Protein AF-S4T774-F1 (afdb_monomer_lite)

Sequence (124 aa):
CRIATVASGAASGKLLQYEVGGPKVSVQTAYGVEVEVENNPYDPRLMVFMDYRDYSNQETSSMEEQYPTFLYAMPMTPTKVFFEETCLASKEAMPFDLLKKKLMSRLKTMGIRIVKTYEEEWSY

Organism: Cucurbita pepo (NCBI:txid3663)

pLDDT: mean 87.0, std 12.3, range [48.56, 98.44]

Structure (mmCIF, N/CA/C/O backbone):
data_AF-S4T774-F1
#
_entry.id   AF-S4T774-F1
#
loop_
_atom_site.group_PDB
_atom_site.id
_atom_site.type_symbol
_atom_site.label_atom_id
_atom_site.label_alt_id
_atom_site.label_comp_id
_atom_site.label_asym_id
_atom_site.label_entity_id
_atom_site.label_seq_id
_atom_site.pdbx_PDB_ins_code
_atom_site.Cartn_x
_atom_site.Cartn_y
_atom_site.Cartn_z
_atom_site.occupancy
_atom_site.B_iso_or_equiv
_atom_site.auth_seq_id
_atom_site.auth_comp_id
_atom_site.auth_asym_id
_atom_site.auth_atom_id
_atom_site.pdbx_PDB_model_num
ATOM 1 N N . CYS A 1 1 ? 33.931 -22.140 -13.607 1.00 68.62 1 CYS A N 1
ATOM 2 C CA . CYS A 1 1 ? 32.803 -21.235 -13.919 1.00 68.62 1 CYS A CA 1
ATOM 3 C C . CYS A 1 1 ? 32.674 -20.226 -12.777 1.00 68.62 1 CYS A C 1
ATOM 5 O O . CYS A 1 1 ? 32.829 -20.640 -11.635 1.00 68.62 1 CYS A O 1
ATOM 7 N N . ARG A 1 2 ? 32.470 -18.933 -13.058 1.00 85.62 2 ARG A N 1
ATOM 8 C CA . ARG A 1 2 ? 32.195 -17.898 -12.044 1.00 85.62 2 ARG A CA 1
ATOM 9 C C . ARG A 1 2 ? 30.752 -17.437 -12.237 1.00 85.62 2 ARG A C 1
ATOM 11 O O . ARG A 1 2 ? 30.399 -17.063 -13.348 1.00 85.62 2 ARG A O 1
ATOM 18 N N . ILE A 1 3 ? 29.950 -17.497 -11.179 1.00 88.06 3 ILE A N 1
ATOM 19 C CA . ILE A 1 3 ? 28.548 -17.061 -11.162 1.00 88.06 3 ILE A CA 1
ATOM 20 C C . ILE A 1 3 ? 28.460 -15.837 -10.250 1.00 88.06 3 ILE A C 1
ATOM 22 O O . ILE A 1 3 ? 29.092 -15.818 -9.193 1.00 88.06 3 ILE A O 1
ATOM 26 N N . ALA A 1 4 ? 27.697 -14.828 -10.665 1.00 86.56 4 ALA A N 1
ATOM 27 C CA . ALA A 1 4 ? 27.380 -13.657 -9.859 1.00 86.56 4 ALA A CA 1
ATOM 28 C C . ALA A 1 4 ? 25.876 -13.632 -9.564 1.00 86.56 4 ALA A C 1
ATOM 30 O O . ALA A 1 4 ? 25.068 -13.872 -10.459 1.00 86.56 4 ALA A O 1
ATOM 31 N N . THR A 1 5 ? 25.519 -13.318 -8.318 1.00 87.62 5 THR A N 1
ATOM 32 C CA . THR A 1 5 ? 24.133 -13.124 -7.880 1.00 87.62 5 THR A CA 1
ATOM 33 C C . THR A 1 5 ? 23.927 -11.649 -7.569 1.00 87.62 5 THR A C 1
ATOM 35 O O . THR A 1 5 ? 24.677 -11.076 -6.780 1.00 87.62 5 THR A O 1
ATOM 38 N N . VAL A 1 6 ? 22.905 -11.039 -8.168 1.00 84.69 6 VAL A N 1
ATOM 39 C CA . VAL A 1 6 ? 22.494 -9.659 -7.885 1.00 84.69 6 VAL A CA 1
ATOM 40 C C . VAL A 1 6 ? 21.202 -9.709 -7.070 1.00 84.69 6 VAL A C 1
ATOM 42 O 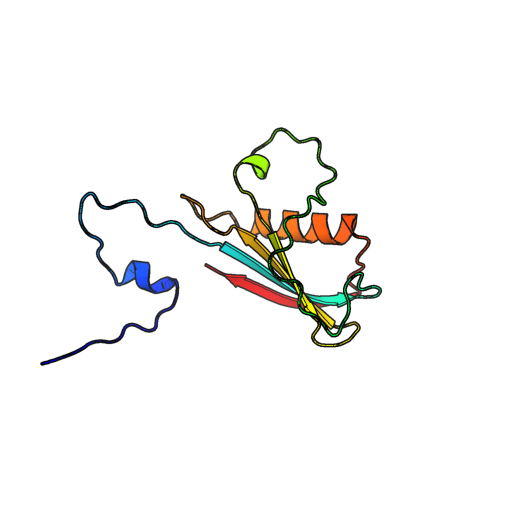O . VAL A 1 6 ? 20.181 -10.175 -7.562 1.00 84.69 6 VAL A O 1
ATOM 45 N N . ALA A 1 7 ? 21.257 -9.252 -5.816 1.00 87.69 7 ALA A N 1
ATOM 46 C CA . ALA A 1 7 ? 20.137 -9.255 -4.867 1.00 87.69 7 ALA A CA 1
ATOM 47 C C . ALA A 1 7 ? 19.730 -7.821 -4.473 1.00 87.69 7 ALA A C 1
ATOM 49 O O . ALA A 1 7 ? 19.594 -7.499 -3.298 1.00 87.69 7 ALA A O 1
ATOM 50 N N . SER A 1 8 ? 19.594 -6.932 -5.462 1.00 83.69 8 SER A N 1
ATOM 51 C CA . SER A 1 8 ? 19.336 -5.496 -5.258 1.00 83.69 8 SER A CA 1
ATOM 52 C C . SER A 1 8 ? 17.867 -5.080 -5.425 1.00 83.69 8 SER A C 1
ATOM 54 O O . SER A 1 8 ? 17.581 -3.888 -5.525 1.00 83.69 8 SER A O 1
ATOM 56 N N . GLY A 1 9 ? 16.931 -6.033 -5.501 1.00 81.69 9 GLY A N 1
ATOM 57 C CA . GLY A 1 9 ? 15.499 -5.751 -5.674 1.00 81.69 9 GLY A CA 1
ATOM 58 C C . GLY A 1 9 ? 15.217 -4.877 -6.903 1.00 81.69 9 GLY A C 1
ATOM 59 O O . G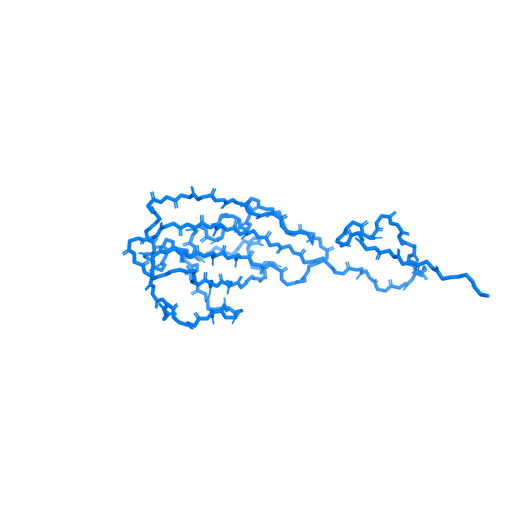LY A 1 9 ? 15.827 -5.076 -7.958 1.00 81.69 9 GLY A O 1
ATOM 60 N N . ALA A 1 10 ? 14.355 -3.868 -6.758 1.00 74.00 10 ALA A N 1
ATOM 61 C CA . ALA A 1 10 ? 14.022 -2.910 -7.819 1.00 74.00 10 ALA A CA 1
ATOM 62 C C . ALA A 1 10 ? 15.236 -2.124 -8.358 1.00 74.00 10 ALA A C 1
ATOM 64 O O . ALA A 1 10 ? 15.267 -1.721 -9.522 1.00 74.00 10 ALA A O 1
ATOM 65 N N . ALA A 1 11 ? 16.302 -1.962 -7.562 1.00 77.31 11 ALA A N 1
ATOM 66 C CA . ALA A 1 11 ? 17.517 -1.273 -8.004 1.00 77.31 11 ALA A CA 1
ATOM 67 C C . ALA A 1 11 ? 18.334 -2.074 -9.036 1.00 77.31 11 ALA A C 1
ATOM 69 O O . ALA A 1 11 ? 19.248 -1.519 -9.651 1.00 77.31 11 ALA A O 1
ATOM 70 N N . SER A 1 12 ? 17.986 -3.345 -9.280 1.00 78.88 12 SER A N 1
ATOM 71 C CA . SER A 1 12 ? 18.674 -4.209 -10.251 1.00 78.88 12 SER A CA 1
ATOM 72 C C . SER A 1 12 ? 18.658 -3.631 -11.665 1.00 78.88 12 SER A C 1
ATOM 74 O O . SER A 1 12 ? 19.619 -3.820 -12.402 1.00 78.88 12 SER A O 1
ATOM 76 N N . GLY A 1 13 ? 17.644 -2.836 -12.031 1.00 74.50 13 GLY A N 1
ATOM 77 C CA . GLY A 1 13 ? 17.602 -2.149 -13.328 1.00 74.50 13 GLY A CA 1
ATOM 78 C C . GLY A 1 13 ? 18.784 -1.201 -13.582 1.00 74.50 13 GLY A C 1
ATOM 79 O O . GLY A 1 13 ? 19.129 -0.969 -14.734 1.00 74.50 13 GLY A O 1
ATOM 80 N N . LYS A 1 14 ? 19.452 -0.697 -12.532 1.00 77.69 14 LYS A N 1
ATOM 81 C CA . LYS A 1 14 ? 20.677 0.123 -12.654 1.00 77.69 14 LYS A CA 1
ATOM 82 C C . LYS A 1 14 ? 21.937 -0.710 -12.907 1.00 77.69 14 LYS A C 1
ATOM 84 O O . LYS A 1 14 ? 22.968 -0.158 -13.276 1.00 77.69 14 LYS A O 1
ATOM 89 N N . LEU A 1 15 ? 21.862 -2.013 -12.647 1.00 81.94 15 LEU A N 1
ATOM 90 C CA . LEU A 1 15 ? 22.976 -2.960 -12.714 1.00 81.94 15 LEU A CA 1
ATOM 91 C C . LEU A 1 15 ? 22.859 -3.913 -13.911 1.00 81.94 15 LEU A C 1
ATOM 93 O O . LEU A 1 15 ? 23.778 -4.689 -14.165 1.00 81.94 15 LEU A O 1
ATOM 97 N N . LEU A 1 16 ? 21.735 -3.869 -14.630 1.00 80.75 16 LEU A N 1
ATOM 98 C CA . LEU A 1 16 ? 21.426 -4.736 -15.758 1.00 80.75 16 LEU A CA 1
ATOM 99 C C . LEU A 1 16 ? 21.388 -3.928 -17.055 1.00 80.75 16 LEU A C 1
ATOM 101 O O . LEU A 1 16 ? 20.820 -2.839 -17.112 1.00 80.75 16 LEU A O 1
ATOM 105 N N . GLN A 1 17 ? 21.961 -4.497 -18.112 1.00 79.12 17 GLN A N 1
ATOM 106 C CA . GLN A 1 17 ? 21.827 -3.991 -19.471 1.00 79.12 17 GLN A CA 1
ATOM 107 C C . GLN A 1 17 ? 20.913 -4.940 -20.247 1.00 79.12 17 GLN A C 1
ATOM 109 O O . GLN A 1 17 ? 21.228 -6.117 -20.405 1.00 79.12 17 GLN A O 1
ATOM 114 N N . TYR A 1 18 ? 19.771 -4.428 -20.701 1.00 77.50 18 TYR A N 1
ATOM 115 C CA . TYR A 1 18 ? 18.807 -5.191 -21.493 1.00 77.50 18 TYR A CA 1
ATOM 116 C C . TYR A 1 18 ? 19.177 -5.174 -22.983 1.00 77.50 18 TYR A C 1
ATOM 118 O O . TYR A 1 18 ? 19.860 -4.259 -23.451 1.00 77.50 18 TYR A O 1
ATOM 126 N N . GLU A 1 19 ? 18.723 -6.183 -23.730 1.00 79.50 19 GLU A N 1
ATOM 127 C CA . GLU A 1 19 ? 18.963 -6.281 -25.173 1.00 79.50 19 GLU A CA 1
ATOM 128 C C . GLU A 1 19 ? 18.382 -5.085 -25.942 1.00 79.50 19 GLU A C 1
ATOM 130 O O . GLU A 1 19 ? 17.268 -4.613 -25.689 1.00 79.50 19 GLU A O 1
ATOM 135 N N . VAL A 1 20 ? 19.142 -4.605 -26.927 1.00 78.31 20 VAL A N 1
ATOM 136 C CA . VAL A 1 20 ? 18.734 -3.493 -27.790 1.00 78.31 20 VAL A CA 1
ATOM 137 C C . VAL A 1 20 ? 17.575 -3.946 -28.682 1.00 78.31 20 VAL A C 1
ATOM 139 O O . VAL A 1 20 ? 17.717 -4.890 -29.451 1.00 78.31 20 VAL A O 1
ATOM 142 N N . GLY A 1 21 ? 16.434 -3.255 -28.596 1.00 77.00 21 GLY A N 1
ATOM 143 C CA . GLY A 1 21 ? 15.215 -3.590 -29.347 1.00 77.00 21 GLY A CA 1
ATOM 144 C C . GLY A 1 21 ? 14.226 -4.493 -28.599 1.00 77.00 21 GLY A C 1
ATOM 145 O O . GLY A 1 21 ? 13.157 -4.780 -29.135 1.00 77.00 21 GLY A O 1
ATOM 146 N N . GLY A 1 22 ? 14.545 -4.902 -27.365 1.00 72.19 22 GLY A N 1
ATOM 147 C CA . GLY A 1 22 ? 13.609 -5.605 -26.489 1.00 72.19 22 GLY A CA 1
ATOM 148 C C . GLY A 1 22 ? 12.420 -4.733 -26.045 1.00 72.19 22 GLY A C 1
ATOM 149 O O . GLY A 1 22 ? 12.475 -3.500 -26.132 1.00 72.19 22 GLY A O 1
ATOM 150 N N . PRO A 1 23 ? 11.322 -5.349 -25.564 1.00 68.88 23 PRO A N 1
ATOM 151 C CA . PRO A 1 23 ? 10.183 -4.613 -25.026 1.00 68.88 23 PRO A CA 1
ATOM 152 C C . PRO A 1 23 ? 10.606 -3.741 -23.837 1.00 68.88 23 PRO A C 1
ATOM 154 O O . PRO A 1 23 ? 11.493 -4.102 -23.062 1.00 68.88 23 PRO A O 1
ATOM 157 N N . LYS A 1 24 ? 9.960 -2.579 -23.680 1.00 72.38 24 LYS A N 1
ATOM 158 C CA . LYS A 1 24 ? 10.204 -1.716 -22.518 1.00 72.38 24 LYS A CA 1
ATOM 159 C C . LYS A 1 24 ? 9.825 -2.463 -21.239 1.00 72.38 24 LYS A C 1
ATOM 161 O O . LYS A 1 24 ? 8.751 -3.054 -21.174 1.00 72.38 24 LYS A O 1
ATOM 166 N N . VAL A 1 25 ? 10.692 -2.391 -20.233 1.00 77.38 25 VAL A N 1
ATOM 167 C CA . VAL A 1 25 ? 10.425 -2.937 -18.899 1.00 77.38 25 VAL A CA 1
ATOM 168 C C . VAL A 1 25 ? 9.233 -2.189 -18.299 1.00 77.38 25 VAL A C 1
ATOM 170 O O . VAL A 1 25 ? 9.239 -0.959 -18.256 1.00 77.38 25 VAL A O 1
ATOM 173 N N . SER A 1 26 ? 8.204 -2.921 -17.876 1.00 82.38 26 SER A N 1
ATOM 174 C CA . SER A 1 26 ? 7.109 -2.362 -17.085 1.00 82.38 26 SER A CA 1
ATOM 175 C C . SER A 1 26 ? 7.549 -2.188 -15.638 1.00 82.38 26 SER A C 1
ATOM 177 O O . SER A 1 26 ? 8.260 -3.039 -15.104 1.00 82.38 26 SER A O 1
ATOM 179 N N . VAL A 1 27 ? 7.084 -1.121 -14.999 1.00 84.69 27 VAL A N 1
ATOM 180 C CA . VAL A 1 27 ? 7.361 -0.837 -13.591 1.00 84.69 27 VAL A CA 1
ATOM 181 C C . VAL A 1 27 ? 6.087 -1.040 -12.779 1.00 84.69 27 VAL A C 1
ATOM 183 O O . VAL A 1 27 ? 5.001 -0.635 -13.209 1.00 84.69 27 VAL A O 1
ATOM 186 N N . GLN A 1 28 ? 6.241 -1.673 -11.620 1.00 91.31 28 GLN A N 1
ATOM 187 C CA . GLN A 1 28 ? 5.225 -1.727 -10.580 1.00 91.31 28 GLN A CA 1
ATOM 188 C C . GLN A 1 28 ? 5.542 -0.631 -9.566 1.00 91.31 28 GLN A C 1
ATOM 190 O O . GLN A 1 28 ? 6.700 -0.446 -9.210 1.00 91.31 28 GLN A O 1
ATOM 195 N N . THR A 1 29 ? 4.535 0.083 -9.080 1.00 93.69 29 THR A N 1
ATOM 196 C CA . THR A 1 29 ? 4.714 0.964 -7.922 1.00 93.69 29 THR A CA 1
ATOM 197 C C . THR A 1 29 ? 3.604 0.744 -6.920 1.00 93.69 29 THR A C 1
ATOM 199 O O . THR A 1 29 ? 2.460 0.484 -7.296 1.00 93.69 29 THR A O 1
ATOM 202 N N . ALA A 1 30 ? 3.938 0.847 -5.639 1.00 96.44 30 ALA A N 1
ATOM 203 C CA . ALA A 1 30 ? 2.968 0.719 -4.566 1.00 96.44 30 ALA A CA 1
ATOM 204 C C . ALA A 1 3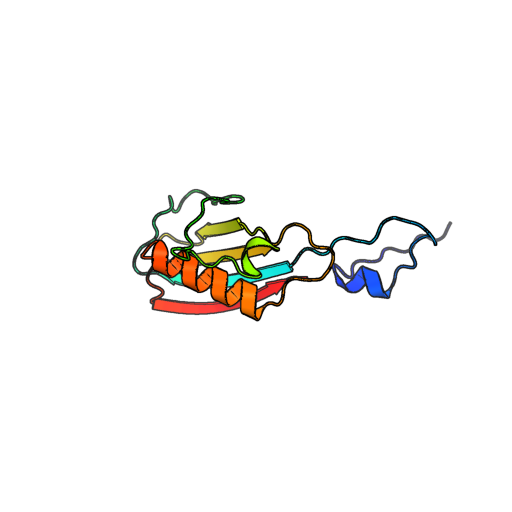0 ? 3.240 1.728 -3.453 1.00 96.44 30 ALA A C 1
ATOM 206 O O . ALA A 1 30 ? 4.380 2.139 -3.226 1.00 96.44 30 ALA A O 1
ATOM 207 N N . TYR A 1 31 ? 2.172 2.136 -2.780 1.00 97.75 31 TYR A N 1
ATOM 208 C CA . TYR A 1 31 ? 2.250 2.936 -1.568 1.00 97.75 31 TYR A CA 1
ATOM 209 C C . TYR A 1 31 ? 1.447 2.248 -0.470 1.00 97.75 31 TYR A C 1
ATOM 211 O O . TYR A 1 31 ? 0.245 2.013 -0.635 1.00 97.75 31 TYR A O 1
ATOM 219 N N . GLY A 1 32 ? 2.132 1.942 0.628 1.00 98.19 32 GLY A N 1
ATOM 220 C CA . GLY A 1 32 ? 1.604 1.231 1.782 1.00 98.19 32 GLY A CA 1
ATOM 221 C C . GLY A 1 32 ? 1.532 2.108 3.027 1.00 98.19 32 GLY A C 1
ATOM 222 O O . GLY A 1 32 ? 2.348 3.010 3.212 1.00 98.19 32 GLY A O 1
ATOM 223 N N . VAL A 1 33 ? 0.565 1.838 3.903 1.00 98.44 33 VAL A N 1
ATOM 224 C CA . VAL A 1 33 ? 0.496 2.413 5.252 1.00 98.44 33 VAL A CA 1
ATOM 225 C C . VAL A 1 33 ? 0.115 1.351 6.270 1.00 98.44 33 VAL A C 1
ATOM 227 O O . VAL A 1 33 ? -0.852 0.610 6.084 1.00 98.44 33 VAL A O 1
ATOM 230 N N . GLU A 1 34 ? 0.839 1.316 7.384 1.00 98.38 34 GLU A N 1
ATOM 231 C CA . GLU A 1 34 ? 0.459 0.530 8.553 1.00 98.38 34 GLU A CA 1
ATOM 232 C C . GLU A 1 34 ? -0.272 1.430 9.554 1.00 98.38 34 GLU A C 1
ATOM 234 O O . GLU A 1 34 ? 0.277 2.424 10.042 1.00 98.38 34 GLU A O 1
ATOM 239 N N . VAL A 1 35 ? -1.527 1.100 9.862 1.00 98.44 35 VAL A N 1
ATOM 240 C CA . VAL A 1 35 ? -2.428 1.981 10.614 1.00 98.44 35 VAL A CA 1
ATOM 241 C C . VAL A 1 35 ? -3.245 1.236 11.667 1.00 98.44 35 VAL A C 1
ATOM 243 O O . VAL A 1 35 ? -3.578 0.065 11.511 1.00 98.44 35 VAL A O 1
ATOM 246 N N . GLU A 1 36 ? -3.605 1.954 12.726 1.00 98.19 36 GLU A N 1
ATOM 247 C CA . GLU A 1 36 ? -4.694 1.596 13.634 1.00 98.19 36 GLU A CA 1
ATOM 248 C C . GLU A 1 36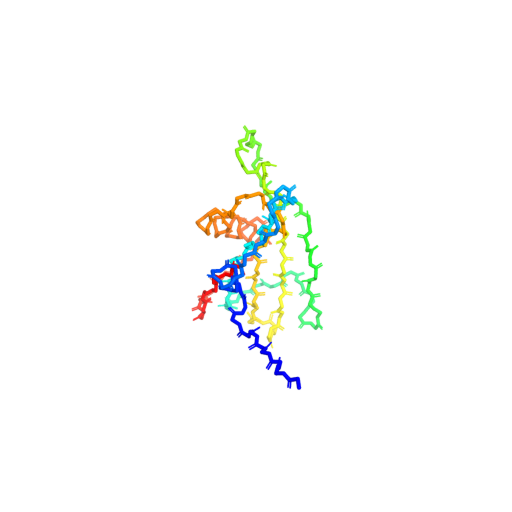 ? -6.005 2.182 13.094 1.00 98.19 36 GLU A C 1
ATOM 250 O O . GLU A 1 36 ? -6.044 3.370 12.750 1.00 98.19 36 GLU A O 1
ATOM 255 N N . VAL A 1 37 ? -7.082 1.395 13.053 1.00 97.75 37 VAL A N 1
ATOM 256 C CA . VAL A 1 37 ? -8.402 1.820 12.564 1.00 97.75 37 VAL A CA 1
ATOM 257 C C . VAL A 1 37 ? -9.512 1.594 13.590 1.00 97.75 37 VAL A C 1
ATOM 259 O O . VAL A 1 37 ? -9.506 0.608 14.322 1.00 97.75 37 VAL A O 1
ATOM 262 N N . GLU A 1 38 ? -10.510 2.485 13.612 1.00 95.62 38 GLU A N 1
ATOM 263 C CA . GLU A 1 38 ? -11.718 2.310 14.443 1.00 95.62 38 GLU A CA 1
ATOM 264 C C . GLU A 1 38 ? -12.612 1.188 13.909 1.00 95.62 38 GLU A C 1
ATOM 266 O O . GLU A 1 38 ? -13.317 0.516 14.661 1.00 95.62 38 GLU A O 1
ATOM 271 N N . ASN A 1 39 ? -12.615 1.013 12.588 1.00 91.62 39 ASN A N 1
ATOM 272 C CA . ASN A 1 39 ? -13.448 0.047 11.898 1.00 91.62 39 ASN A CA 1
ATOM 273 C C . ASN A 1 39 ? -12.700 -0.551 10.706 1.00 91.62 39 ASN A C 1
ATOM 275 O O . ASN A 1 39 ? -12.181 0.172 9.855 1.00 91.62 39 ASN A O 1
ATOM 279 N N . ASN A 1 40 ? -12.697 -1.880 10.634 1.00 88.81 40 ASN A N 1
ATOM 280 C CA . ASN A 1 40 ? -12.155 -2.643 9.520 1.00 88.81 40 ASN A CA 1
ATOM 281 C C . ASN A 1 40 ? -13.307 -3.395 8.822 1.00 88.81 40 ASN A C 1
ATOM 283 O O . ASN A 1 40 ? -13.938 -4.236 9.461 1.00 88.81 40 ASN A O 1
ATOM 287 N N . PRO A 1 41 ? -13.622 -3.096 7.547 1.00 89.25 41 PRO A N 1
ATOM 288 C CA . PRO A 1 41 ? -14.692 -3.774 6.814 1.00 89.25 41 PRO A CA 1
ATOM 289 C C . PRO A 1 41 ? -14.309 -5.191 6.358 1.00 89.25 41 PRO A C 1
ATOM 291 O O . PRO A 1 41 ? -15.161 -5.910 5.839 1.00 89.25 41 PRO A O 1
ATOM 294 N N . TYR A 1 42 ? -13.044 -5.587 6.515 1.00 91.50 42 TYR A N 1
ATOM 295 C CA . TYR A 1 42 ? -12.540 -6.902 6.131 1.00 91.50 42 TYR A CA 1
ATOM 296 C C . TYR A 1 42 ? -12.541 -7.889 7.302 1.00 91.50 42 TYR A C 1
ATOM 298 O O . TYR A 1 42 ? -12.457 -7.492 8.464 1.00 91.50 42 TYR A O 1
ATOM 306 N N . ASP A 1 43 ? -12.602 -9.191 6.999 1.00 93.31 43 ASP A N 1
ATOM 307 C CA . ASP A 1 43 ? -12.411 -10.234 8.013 1.00 93.31 43 ASP A CA 1
ATOM 308 C C . ASP A 1 43 ? -10.967 -10.153 8.541 1.00 93.31 43 ASP A C 1
ATOM 310 O O . ASP A 1 43 ? -10.033 -10.340 7.759 1.00 93.31 43 ASP A O 1
ATOM 314 N N . PRO A 1 44 ? -10.744 -9.913 9.847 1.00 93.62 44 PRO A N 1
ATOM 315 C CA . PRO A 1 44 ? -9.404 -9.739 10.407 1.00 93.62 44 PRO A CA 1
ATOM 316 C C . PRO A 1 44 ? -8.539 -11.009 10.367 1.00 93.62 44 PRO A C 1
ATOM 318 O O . PRO A 1 44 ? -7.376 -10.969 10.757 1.00 93.62 44 PRO A O 1
ATOM 321 N N . ARG A 1 45 ? -9.088 -12.148 9.933 1.00 94.38 45 ARG A N 1
ATOM 322 C CA . ARG A 1 45 ? -8.358 -13.415 9.769 1.00 94.38 45 ARG A CA 1
ATOM 323 C C . ARG A 1 45 ? -7.905 -13.655 8.332 1.00 94.38 45 ARG A C 1
ATOM 325 O O . ARG A 1 45 ? -7.204 -14.633 8.084 1.00 94.38 45 ARG A O 1
ATOM 332 N N . LEU A 1 46 ? -8.349 -12.824 7.391 1.00 96.00 46 LEU A N 1
ATOM 333 C CA . LEU A 1 46 ? -8.108 -13.004 5.967 1.00 96.00 46 LEU A CA 1
ATOM 334 C C . LEU A 1 46 ? -7.369 -11.795 5.406 1.00 96.00 46 LEU A C 1
ATOM 336 O O . LEU A 1 46 ? -7.739 -10.647 5.637 1.00 96.00 46 LEU A O 1
ATOM 340 N N . MET A 1 47 ? -6.342 -12.070 4.612 1.00 96.19 47 MET A N 1
ATOM 341 C CA . MET A 1 47 ? -5.736 -11.053 3.769 1.00 96.19 47 MET A CA 1
ATOM 342 C C . MET A 1 47 ? -6.644 -10.791 2.567 1.00 96.19 47 MET A C 1
ATOM 344 O O . MET A 1 47 ? -7.129 -11.721 1.918 1.00 96.19 47 MET A O 1
ATOM 348 N N . VAL A 1 48 ? -6.829 -9.517 2.241 1.00 96.56 48 VAL A N 1
ATOM 349 C CA . VAL A 1 48 ? -7.451 -9.089 0.992 1.00 96.56 48 VAL A CA 1
ATOM 350 C C . VAL A 1 48 ? -6.371 -9.028 -0.068 1.00 96.56 48 VAL A C 1
ATOM 352 O O . VAL A 1 48 ? -5.434 -8.236 0.031 1.00 96.56 48 VAL A O 1
ATOM 355 N N . PHE A 1 49 ? -6.511 -9.883 -1.074 1.00 96.19 49 PHE A N 1
ATOM 356 C CA . PHE A 1 49 ? -5.582 -9.986 -2.184 1.00 96.19 49 PHE A CA 1
ATOM 357 C C . PHE A 1 49 ? -6.161 -9.292 -3.422 1.00 96.19 49 PHE A C 1
ATOM 359 O O . PHE A 1 49 ? -7.211 -9.705 -3.908 1.00 96.19 49 PHE A O 1
ATOM 366 N N . MET A 1 50 ? -5.466 -8.265 -3.921 1.00 95.81 50 MET A N 1
ATOM 367 C CA . MET A 1 50 ? -5.763 -7.556 -5.173 1.00 95.81 50 MET A CA 1
ATOM 368 C C . MET A 1 50 ? -7.231 -7.125 -5.319 1.00 95.81 50 MET A C 1
ATOM 370 O O . MET A 1 50 ? -7.941 -7.551 -6.231 1.00 95.81 50 MET A O 1
ATOM 374 N N . ASP A 1 51 ? -7.709 -6.264 -4.422 1.00 94.62 51 ASP A N 1
ATOM 375 C CA . ASP A 1 51 ? -9.060 -5.721 -4.521 1.00 94.62 51 ASP A CA 1
ATOM 376 C C . ASP A 1 51 ? -9.156 -4.629 -5.598 1.00 94.62 51 ASP A C 1
ATOM 378 O O . ASP A 1 51 ? -8.736 -3.486 -5.404 1.00 94.62 51 ASP A O 1
ATOM 382 N N . TYR A 1 52 ? -9.736 -5.008 -6.738 1.00 91.00 52 TYR A N 1
ATOM 383 C CA . TYR A 1 52 ? -9.978 -4.150 -7.901 1.00 91.00 52 TYR A CA 1
ATOM 384 C C . TYR A 1 52 ? -11.291 -3.368 -7.849 1.00 91.00 52 TYR A C 1
ATOM 386 O O . TYR A 1 52 ? -11.585 -2.629 -8.790 1.00 91.00 52 TYR A O 1
ATOM 394 N N . ARG A 1 53 ? -12.116 -3.540 -6.808 1.00 88.25 53 ARG A N 1
ATOM 395 C CA . ARG A 1 53 ? -13.392 -2.821 -6.727 1.00 88.25 53 ARG A CA 1
ATOM 396 C C . ARG A 1 53 ? -13.135 -1.321 -6.760 1.00 88.25 53 ARG A C 1
ATOM 398 O O . ARG A 1 53 ? -12.202 -0.820 -6.125 1.00 88.25 53 ARG A O 1
ATOM 405 N N . ASP A 1 54 ? -13.963 -0.624 -7.523 1.00 76.62 54 ASP A N 1
ATOM 406 C CA . ASP A 1 54 ? -13.877 0.819 -7.630 1.00 76.62 54 ASP A CA 1
ATOM 407 C C . ASP A 1 54 ? -14.563 1.458 -6.420 1.00 76.62 54 ASP A C 1
ATOM 409 O O . ASP A 1 54 ? -15.755 1.272 -6.179 1.00 76.62 54 ASP A O 1
ATOM 413 N N . TYR A 1 55 ? -13.770 2.176 -5.632 1.00 71.94 55 TYR A N 1
ATOM 414 C CA . TYR A 1 55 ? -14.229 2.974 -4.496 1.00 71.94 55 TYR A CA 1
ATOM 415 C C . TYR A 1 55 ? -13.937 4.463 -4.715 1.00 71.94 55 TYR A C 1
ATOM 417 O O . TYR A 1 55 ? -13.982 5.265 -3.775 1.00 71.94 55 TYR A O 1
ATOM 425 N N . SER A 1 56 ? -13.582 4.849 -5.941 1.00 64.94 56 SER A N 1
ATOM 426 C CA . SER A 1 56 ? -13.461 6.249 -6.304 1.00 64.94 56 SER A CA 1
ATOM 427 C C . SER A 1 56 ? -14.866 6.803 -6.559 1.00 64.94 56 SER A C 1
ATOM 429 O O . SER A 1 56 ? -15.569 6.409 -7.477 1.00 64.94 56 SER A O 1
ATOM 431 N N . ASN A 1 57 ? -15.313 7.739 -5.721 1.00 59.34 57 ASN A N 1
ATOM 432 C CA . ASN A 1 57 ? -16.547 8.501 -5.967 1.00 59.34 57 ASN A CA 1
ATOM 433 C C . ASN A 1 57 ? -16.323 9.608 -7.019 1.00 59.34 57 ASN A C 1
ATOM 435 O O . ASN A 1 57 ? -16.962 10.658 -6.950 1.00 59.34 57 ASN A O 1
ATOM 439 N N . GLN A 1 58 ? -15.355 9.448 -7.925 1.00 57.03 58 GLN A N 1
ATOM 440 C CA . GLN A 1 58 ? -14.978 10.504 -8.856 1.00 57.03 58 GLN A CA 1
ATOM 441 C C . GLN A 1 58 ? -15.481 10.184 -10.264 1.00 57.03 58 GLN A C 1
ATOM 443 O O . GLN A 1 58 ? -14.945 9.319 -10.941 1.00 57.03 58 GLN A O 1
ATOM 448 N N . GLU A 1 59 ? -16.457 10.962 -10.739 1.00 51.25 59 GLU A N 1
ATOM 449 C CA . GLU A 1 59 ? -16.749 11.140 -12.171 1.00 51.25 59 GLU A CA 1
ATOM 450 C C . GLU A 1 59 ? -15.635 11.962 -12.862 1.00 51.25 59 GLU A C 1
ATOM 452 O O . GLU A 1 59 ? -15.898 12.901 -13.616 1.00 51.25 59 GLU A O 1
ATOM 457 N N . THR A 1 60 ? -14.360 11.700 -12.560 1.00 49.88 60 THR A N 1
ATOM 458 C CA . THR A 1 60 ? -13.244 12.455 -13.135 1.00 49.88 60 THR A CA 1
ATOM 459 C C . THR A 1 60 ? -12.682 11.702 -14.330 1.00 49.88 60 THR A C 1
ATOM 461 O O . THR A 1 60 ? -11.821 10.838 -14.208 1.00 49.88 60 THR A O 1
ATOM 464 N N . SER A 1 61 ? -13.118 12.114 -15.521 1.00 48.56 61 SER A N 1
ATOM 465 C CA . SER A 1 61 ? -12.498 11.796 -16.813 1.00 48.56 61 SER A CA 1
ATOM 466 C C . SER A 1 61 ? -11.086 12.411 -16.913 1.00 48.56 61 SER A C 1
ATOM 468 O O . SER A 1 61 ? -10.841 13.349 -17.679 1.00 48.56 61 SER A O 1
ATOM 470 N N . SER A 1 62 ? -10.165 11.984 -16.052 1.00 57.66 62 SER A N 1
ATOM 471 C CA . SER A 1 62 ? -8.818 12.538 -15.907 1.00 57.66 62 SER A CA 1
ATOM 472 C C . SER A 1 62 ? -7.789 11.425 -15.692 1.00 57.66 62 SER A C 1
ATOM 474 O O . SER A 1 62 ? -8.156 10.265 -15.538 1.00 57.66 62 SER A O 1
ATOM 476 N N . MET A 1 63 ? -6.497 11.777 -15.702 1.00 53.16 63 MET A N 1
ATOM 477 C CA . MET A 1 63 ? -5.311 10.891 -15.690 1.00 53.16 63 MET A CA 1
ATOM 478 C C . MET A 1 63 ? -5.347 9.680 -14.727 1.00 53.16 63 MET A C 1
ATOM 480 O O . MET A 1 63 ? -4.546 8.764 -14.881 1.00 53.16 63 MET A O 1
ATOM 484 N N . GLU A 1 64 ? -6.246 9.644 -13.745 1.00 55.66 64 GLU A N 1
ATOM 485 C CA . GLU A 1 64 ? -6.498 8.508 -12.851 1.00 55.66 64 GLU A CA 1
ATOM 486 C C . GLU A 1 64 ? -7.029 7.252 -13.584 1.00 55.66 64 GLU A C 1
ATOM 488 O O . GLU A 1 64 ? -6.665 6.144 -13.182 1.00 55.66 64 GLU A O 1
ATOM 493 N N . GLU A 1 65 ? -7.768 7.398 -14.697 1.00 59.16 65 GLU A N 1
ATOM 494 C CA . GLU A 1 65 ? -8.159 6.278 -15.587 1.00 59.16 65 GLU A CA 1
ATOM 495 C C . GLU A 1 65 ? -6.954 5.645 -16.301 1.00 59.16 65 GLU A C 1
ATOM 497 O O . GLU A 1 65 ? -6.992 4.481 -16.701 1.00 59.16 65 GLU A O 1
ATOM 502 N N . GLN A 1 66 ? -5.854 6.392 -16.446 1.00 63.50 66 GLN A N 1
ATOM 503 C CA . GLN A 1 66 ? -4.657 5.931 -17.149 1.00 63.50 66 GLN A CA 1
ATOM 504 C C . GLN A 1 66 ? -3.857 4.893 -16.341 1.00 63.50 66 GLN A C 1
ATOM 506 O O . GLN A 1 66 ? -3.045 4.169 -16.918 1.00 63.50 66 GLN A O 1
ATOM 511 N N . TYR A 1 67 ? -4.094 4.795 -15.028 1.00 74.19 67 TYR A N 1
ATOM 512 C CA . TYR A 1 67 ? -3.354 3.914 -14.124 1.00 74.19 67 TYR A CA 1
ATOM 513 C C . TYR A 1 67 ? -4.320 3.099 -13.254 1.00 74.19 67 TYR A C 1
ATOM 515 O O . TYR A 1 67 ? -4.657 3.533 -12.143 1.00 74.19 67 TYR A O 1
ATOM 523 N N . PRO A 1 68 ? -4.777 1.920 -13.723 1.00 86.00 68 PRO A N 1
ATOM 524 C CA . PRO A 1 68 ? -5.565 1.023 -12.891 1.00 86.00 68 PRO A CA 1
ATOM 525 C C . PRO A 1 68 ? -4.728 0.573 -11.690 1.00 86.00 68 PRO A C 1
ATOM 527 O O . PRO A 1 68 ? -3.556 0.207 -11.822 1.00 86.00 68 PRO A O 1
ATOM 530 N N . THR A 1 69 ? -5.342 0.618 -10.512 1.00 92.88 69 THR A N 1
ATOM 531 C CA . THR A 1 69 ? -4.721 0.230 -9.245 1.00 92.88 69 THR A CA 1
ATOM 532 C C . THR A 1 69 ? -5.644 -0.701 -8.474 1.00 92.88 69 THR A C 1
ATOM 534 O O . THR A 1 69 ? -6.860 -0.703 -8.685 1.00 92.88 69 THR A O 1
ATOM 537 N N . PHE A 1 70 ? -5.066 -1.499 -7.588 1.00 94.81 70 PHE A N 1
ATOM 538 C CA . PHE A 1 70 ? -5.803 -2.361 -6.670 1.00 94.81 70 PHE A CA 1
ATOM 539 C C . PHE A 1 70 ? -5.310 -2.149 -5.240 1.00 94.81 70 PHE A C 1
ATOM 541 O O . PHE A 1 70 ? -4.232 -1.594 -5.025 1.00 94.81 70 PHE A O 1
ATOM 548 N N . LEU A 1 71 ? -6.099 -2.618 -4.275 1.00 96.69 71 LEU A N 1
ATOM 549 C CA . LEU A 1 71 ? -5.779 -2.557 -2.852 1.00 96.69 71 LEU A CA 1
ATOM 550 C C . LEU A 1 71 ? -5.365 -3.936 -2.310 1.00 96.69 71 LEU A C 1
ATOM 552 O O . LEU A 1 71 ? -6.067 -4.928 -2.521 1.00 96.69 71 LEU A O 1
ATOM 556 N N . TYR A 1 72 ? -4.288 -3.983 -1.531 1.00 97.56 72 TYR A N 1
ATOM 557 C CA . TYR A 1 72 ? -4.071 -5.010 -0.514 1.00 97.56 72 TYR A CA 1
ATOM 558 C C . TYR A 1 72 ? -4.526 -4.506 0.854 1.00 97.56 72 TYR A C 1
ATOM 560 O O . TYR A 1 72 ? -4.309 -3.347 1.206 1.00 97.56 72 TYR A O 1
ATOM 568 N N . ALA A 1 73 ? -5.127 -5.393 1.646 1.00 97.31 73 ALA A N 1
ATOM 569 C CA . ALA A 1 73 ? -5.375 -5.151 3.062 1.00 97.31 73 ALA A CA 1
ATOM 570 C C . ALA A 1 73 ? -4.947 -6.382 3.862 1.00 97.31 73 ALA A C 1
ATOM 572 O O . ALA A 1 73 ? -5.483 -7.476 3.676 1.00 97.31 73 ALA A O 1
ATOM 573 N N . MET A 1 74 ? -3.973 -6.201 4.745 1.00 97.38 74 MET A N 1
ATOM 574 C CA . MET A 1 74 ? -3.393 -7.257 5.563 1.00 97.38 74 MET A CA 1
ATOM 575 C C . MET A 1 74 ? -3.598 -6.915 7.043 1.00 97.38 74 MET A C 1
ATOM 577 O O . MET A 1 74 ? -2.866 -6.092 7.600 1.00 97.38 74 MET A O 1
ATOM 581 N N . PRO A 1 75 ? -4.611 -7.510 7.693 1.00 96.56 75 PRO A N 1
ATOM 582 C CA . PRO A 1 75 ? -4.797 -7.368 9.130 1.00 96.56 75 PRO A CA 1
ATOM 583 C C . PRO A 1 75 ? -3.618 -7.984 9.895 1.00 96.56 75 PRO A C 1
ATOM 585 O O . PRO A 1 75 ? -3.285 -9.151 9.701 1.00 96.56 75 PRO A O 1
ATOM 588 N N . MET A 1 76 ? -3.006 -7.201 10.783 1.00 94.94 76 MET A N 1
ATOM 589 C CA . MET A 1 76 ? -2.004 -7.665 11.756 1.00 94.94 76 MET A CA 1
ATOM 590 C C . MET A 1 76 ? -2.681 -8.016 13.084 1.00 94.94 76 MET A C 1
ATOM 592 O O . MET A 1 76 ? -2.314 -8.969 13.769 1.00 94.94 76 MET A O 1
ATOM 596 N N . THR A 1 77 ? -3.699 -7.231 13.436 1.00 94.44 77 THR A N 1
ATOM 597 C CA . THR A 1 77 ? -4.640 -7.467 14.534 1.00 94.44 77 THR A CA 1
ATOM 598 C C . THR A 1 77 ? -6.047 -7.075 14.051 1.00 94.44 77 THR A C 1
ATOM 600 O O . THR A 1 77 ? -6.194 -6.580 12.930 1.00 94.44 77 THR A O 1
ATOM 603 N N . PRO A 1 78 ? -7.113 -7.248 14.857 1.00 93.50 78 PRO A N 1
ATOM 604 C CA . PRO A 1 78 ? -8.448 -6.788 14.470 1.00 93.50 78 PRO A CA 1
ATOM 605 C C . PRO A 1 78 ? -8.549 -5.288 14.149 1.00 93.50 78 PRO A C 1
ATOM 607 O O . PRO A 1 78 ? -9.446 -4.888 13.409 1.00 93.50 78 PRO A O 1
ATOM 610 N N . THR A 1 79 ? -7.643 -4.474 14.691 1.00 95.44 79 THR A N 1
ATOM 611 C CA . THR A 1 79 ? -7.657 -3.009 14.575 1.00 95.44 79 THR A CA 1
ATOM 612 C C . THR A 1 79 ? -6.396 -2.438 13.924 1.00 95.44 79 THR A C 1
ATOM 614 O O . THR A 1 79 ? -6.438 -1.314 13.434 1.00 95.44 79 THR A O 1
ATOM 617 N N . LYS A 1 80 ? -5.302 -3.206 13.839 1.00 97.44 80 LYS A N 1
ATOM 618 C CA . LYS A 1 80 ? -4.071 -2.826 13.138 1.00 97.44 80 LYS A CA 1
ATOM 619 C C . LYS A 1 80 ? -4.024 -3.489 11.768 1.00 97.44 80 LYS A C 1
ATOM 621 O O . LYS A 1 80 ? -4.005 -4.718 11.675 1.00 97.44 80 LYS A O 1
ATOM 626 N N . VAL A 1 81 ? -3.987 -2.687 10.710 1.00 98.12 81 VAL A N 1
ATOM 627 C CA . VAL A 1 81 ? -4.061 -3.158 9.322 1.00 98.12 81 VAL A CA 1
ATOM 628 C C . VAL A 1 81 ? -3.004 -2.455 8.483 1.00 98.12 81 VAL A C 1
ATOM 630 O O . VAL A 1 81 ? -2.811 -1.244 8.597 1.00 98.12 81 VAL A O 1
ATOM 633 N N . PHE A 1 82 ? -2.336 -3.219 7.626 1.00 98.12 82 PHE A N 1
ATOM 634 C CA . PHE A 1 82 ? -1.533 -2.676 6.542 1.00 98.12 82 PHE A CA 1
ATOM 635 C C . PHE A 1 82 ? -2.388 -2.570 5.280 1.00 98.12 82 PHE A C 1
ATOM 637 O O . PHE A 1 82 ? -2.981 -3.563 4.852 1.00 98.12 82 PHE A O 1
ATOM 644 N N . PHE A 1 83 ? -2.467 -1.376 4.700 1.00 98.06 83 PHE A N 1
ATOM 645 C CA . PHE A 1 83 ? -3.140 -1.134 3.427 1.00 98.06 83 PHE A CA 1
ATOM 646 C C . PHE A 1 83 ? -2.123 -0.704 2.381 1.00 98.06 83 PHE A C 1
ATOM 648 O O . PHE A 1 83 ? -1.336 0.194 2.657 1.00 98.06 83 PHE A O 1
ATOM 655 N N . GLU A 1 84 ? -2.185 -1.270 1.179 1.00 98.19 84 GLU A N 1
ATOM 656 C CA . GLU A 1 84 ? -1.306 -0.888 0.071 1.00 98.19 84 GLU A CA 1
ATOM 657 C C . GLU A 1 84 ? -2.108 -0.684 -1.210 1.00 98.19 84 GLU A C 1
ATOM 659 O O . GLU A 1 84 ? -2.832 -1.579 -1.640 1.00 98.19 84 GLU A O 1
ATOM 664 N N . GLU A 1 85 ? -1.981 0.492 -1.821 1.00 97.00 85 GLU A N 1
ATOM 665 C CA . GLU A 1 85 ? -2.489 0.738 -3.169 1.00 97.00 85 GLU A CA 1
ATOM 666 C C . GLU A 1 85 ? -1.358 0.505 -4.172 1.00 97.00 85 GLU A C 1
ATOM 668 O O . GLU A 1 85 ? -0.289 1.114 -4.068 1.00 97.00 85 GLU A O 1
ATOM 673 N N . THR A 1 86 ? -1.612 -0.345 -5.164 1.00 95.75 86 THR A N 1
ATOM 674 C CA . THR A 1 86 ? -0.583 -0.839 -6.083 1.00 95.75 86 THR A CA 1
ATOM 675 C C . THR A 1 86 ? -0.995 -0.605 -7.533 1.00 95.75 86 THR A C 1
ATOM 677 O O . THR A 1 86 ? -2.091 -0.979 -7.956 1.00 95.75 86 THR A O 1
ATOM 680 N N . CYS A 1 87 ? -0.094 -0.028 -8.327 1.00 93.50 87 CYS A N 1
ATOM 681 C CA . CYS A 1 87 ? -0.158 -0.037 -9.785 1.00 93.50 87 CYS A CA 1
ATOM 682 C C . CYS A 1 87 ? 0.661 -1.221 -10.305 1.00 93.50 87 CYS A C 1
ATOM 684 O O . CYS A 1 87 ? 1.888 -1.204 -10.220 1.00 93.50 87 CYS A O 1
ATOM 686 N N . LEU A 1 88 ? -0.019 -2.245 -10.835 1.00 90.25 88 LEU A N 1
ATOM 687 C CA . LEU A 1 88 ? 0.596 -3.528 -11.205 1.00 90.25 88 LEU A CA 1
ATOM 688 C C . LEU A 1 88 ? 1.725 -3.383 -12.228 1.00 90.25 88 LEU A C 1
ATOM 690 O O . LEU A 1 88 ? 2.796 -3.963 -12.089 1.00 90.25 88 LEU A O 1
ATOM 694 N N . ALA A 1 89 ? 1.434 -2.671 -13.310 1.00 86.62 89 ALA A N 1
ATOM 695 C CA . ALA A 1 89 ? 2.329 -2.556 -14.440 1.00 86.62 89 ALA A CA 1
ATOM 696 C C . ALA A 1 89 ? 2.000 -1.284 -15.206 1.00 86.62 89 ALA A C 1
ATOM 698 O O . ALA A 1 89 ? 0.880 -1.080 -15.675 1.00 86.62 89 ALA A O 1
ATOM 699 N N . SER A 1 90 ? 3.011 -0.446 -15.360 1.00 83.62 90 SER A N 1
ATOM 700 C CA . SER A 1 90 ? 2.928 0.803 -16.100 1.00 83.62 90 SER A CA 1
ATOM 701 C C . SER A 1 90 ? 4.206 1.006 -16.906 1.00 83.62 90 SER A C 1
ATOM 703 O O . SER A 1 90 ? 5.270 0.477 -16.579 1.00 83.62 90 SER A O 1
ATOM 705 N N . LYS A 1 91 ? 4.101 1.747 -18.012 1.00 80.12 91 LYS A N 1
ATOM 706 C CA . LYS A 1 91 ? 5.275 2.124 -18.815 1.00 80.12 91 LYS A CA 1
ATOM 707 C C . LYS A 1 91 ? 6.172 3.106 -18.058 1.00 80.12 91 LYS A C 1
ATOM 709 O O . LYS A 1 91 ? 7.385 3.093 -18.241 1.00 80.12 91 LYS A O 1
ATOM 714 N N . GLU A 1 92 ? 5.557 3.962 -17.252 1.00 82.25 92 GLU A N 1
ATOM 715 C CA . GLU A 1 92 ? 6.204 4.938 -16.385 1.00 82.25 92 GLU A CA 1
ATOM 716 C C . GLU A 1 92 ? 5.671 4.739 -14.974 1.00 82.25 92 GLU A C 1
ATOM 718 O O . GLU A 1 92 ? 4.464 4.594 -14.804 1.00 82.25 92 GLU A O 1
ATOM 723 N N . ALA A 1 93 ? 6.570 4.741 -13.990 1.00 84.31 93 ALA A N 1
ATOM 724 C CA . ALA A 1 93 ? 6.232 4.557 -12.587 1.00 84.31 93 ALA A CA 1
ATOM 725 C C . ALA A 1 93 ? 5.141 5.547 -12.153 1.00 84.31 93 ALA A C 1
ATOM 727 O O . ALA A 1 93 ? 5.318 6.764 -12.268 1.00 84.31 93 ALA A O 1
ATOM 728 N N . MET A 1 94 ? 4.026 5.030 -11.632 1.00 88.50 94 MET A N 1
ATOM 729 C CA . MET A 1 94 ? 2.962 5.882 -11.111 1.00 88.50 94 MET A CA 1
ATOM 730 C C . MET A 1 94 ? 3.498 6.689 -9.917 1.00 88.50 94 MET A C 1
ATOM 732 O O . MET A 1 94 ? 4.070 6.081 -9.006 1.00 88.50 94 MET A O 1
ATOM 736 N N . PRO A 1 95 ? 3.320 8.025 -9.886 1.00 91.06 95 PRO A N 1
ATOM 737 C CA . PRO A 1 95 ? 3.831 8.851 -8.798 1.00 91.06 95 PRO A CA 1
ATOM 738 C C . PRO A 1 95 ? 3.254 8.437 -7.441 1.00 91.06 95 PRO A C 1
ATOM 740 O O . PRO A 1 95 ? 2.042 8.246 -7.309 1.00 91.06 95 PRO A O 1
ATOM 743 N N . PHE A 1 96 ? 4.100 8.373 -6.411 1.00 93.62 96 PHE A N 1
ATOM 744 C CA . PHE A 1 96 ? 3.664 7.980 -5.068 1.00 93.62 96 PHE A CA 1
ATOM 745 C C . PHE A 1 96 ? 2.596 8.898 -4.479 1.00 93.62 96 PHE A C 1
ATOM 747 O O . PHE A 1 96 ? 1.688 8.410 -3.817 1.00 93.62 96 PHE A O 1
ATOM 754 N N . ASP A 1 97 ? 2.639 10.201 -4.765 1.00 93.00 97 ASP A N 1
ATOM 755 C CA . ASP A 1 97 ? 1.603 11.134 -4.310 1.00 93.00 97 ASP A CA 1
ATOM 756 C C . ASP A 1 97 ? 0.220 10.773 -4.869 1.00 93.00 97 ASP A C 1
ATOM 758 O O . ASP A 1 97 ? -0.793 10.922 -4.182 1.00 93.00 97 ASP A O 1
ATOM 762 N N . LEU A 1 98 ? 0.167 10.245 -6.098 1.00 91.12 98 LEU A N 1
ATOM 763 C CA . LEU A 1 98 ? -1.078 9.805 -6.719 1.00 91.12 98 LEU A CA 1
ATOM 764 C C . LEU A 1 98 ? -1.577 8.493 -6.100 1.00 91.12 98 LEU A C 1
ATOM 766 O O . LEU A 1 98 ? -2.769 8.379 -5.816 1.00 91.12 98 LEU A O 1
ATOM 770 N N . LEU A 1 99 ? -0.678 7.539 -5.831 1.00 93.81 99 LEU A N 1
ATOM 771 C CA . LEU A 1 99 ? -1.009 6.303 -5.108 1.00 93.81 99 LEU A CA 1
ATOM 772 C C . LEU A 1 99 ? -1.506 6.599 -3.687 1.00 93.81 99 LEU A C 1
ATOM 774 O O . LEU A 1 99 ? -2.552 6.098 -3.284 1.00 93.81 99 LEU A O 1
ATOM 778 N N . LYS A 1 100 ? -0.826 7.492 -2.961 1.00 95.75 100 LYS A N 1
ATOM 779 C CA . LYS A 1 100 ? -1.237 7.962 -1.633 1.00 95.75 100 LYS A CA 1
ATOM 780 C C . LYS A 1 100 ? -2.608 8.622 -1.667 1.00 95.75 100 LYS A C 1
ATOM 782 O O . LYS A 1 100 ? -3.471 8.286 -0.856 1.00 95.75 100 LYS A O 1
ATOM 787 N N . LYS A 1 101 ? -2.846 9.526 -2.622 1.00 92.75 101 LYS A N 1
ATOM 788 C CA . LYS A 1 101 ? -4.158 10.165 -2.809 1.00 92.75 101 LYS A CA 1
ATOM 789 C C . LYS A 1 101 ? -5.250 9.124 -3.077 1.00 92.75 101 LYS A C 1
ATOM 791 O O . LYS A 1 101 ? -6.312 9.204 -2.458 1.00 92.75 101 LYS A O 1
ATOM 796 N N . LYS A 1 102 ? -4.987 8.143 -3.948 1.00 92.06 102 LYS A N 1
ATOM 797 C CA . LYS A 1 102 ? -5.918 7.044 -4.246 1.00 92.06 102 LYS A CA 1
ATOM 798 C C . LYS A 1 102 ? -6.216 6.195 -3.017 1.00 92.06 102 LYS A C 1
ATOM 800 O O . LYS A 1 102 ? -7.391 6.019 -2.702 1.00 92.06 102 LYS A O 1
ATOM 805 N N . LEU A 1 103 ? -5.188 5.764 -2.287 1.00 95.38 103 LEU A N 1
ATOM 806 C CA . LEU A 1 103 ? -5.348 4.972 -1.072 1.00 95.38 103 LEU A CA 1
ATOM 807 C C . LEU A 1 103 ? -6.210 5.710 -0.042 1.00 95.38 103 LEU A C 1
ATOM 809 O O . LEU A 1 103 ? -7.221 5.190 0.421 1.00 95.38 103 LEU A O 1
ATOM 813 N N . MET A 1 104 ? -5.865 6.963 0.267 1.00 95.38 104 MET A N 1
ATOM 814 C CA . MET A 1 104 ? -6.599 7.757 1.258 1.00 95.38 104 MET A CA 1
ATOM 815 C C . MET A 1 104 ? -8.041 8.033 0.821 1.00 95.38 104 MET A C 1
ATOM 817 O O . MET A 1 104 ? -8.958 7.990 1.644 1.00 95.38 104 MET A O 1
ATOM 821 N N . SER A 1 105 ? -8.266 8.272 -0.475 1.00 92.38 105 SER A N 1
ATOM 822 C CA . SER A 1 105 ? -9.614 8.415 -1.027 1.00 92.38 105 SER A CA 1
ATOM 823 C C . SER A 1 105 ? -10.416 7.119 -0.893 1.00 92.38 105 SER A C 1
ATOM 825 O O . SER A 1 105 ? -11.561 7.167 -0.450 1.00 92.38 105 SER A O 1
ATOM 827 N N . ARG A 1 106 ? -9.820 5.967 -1.225 1.00 93.44 1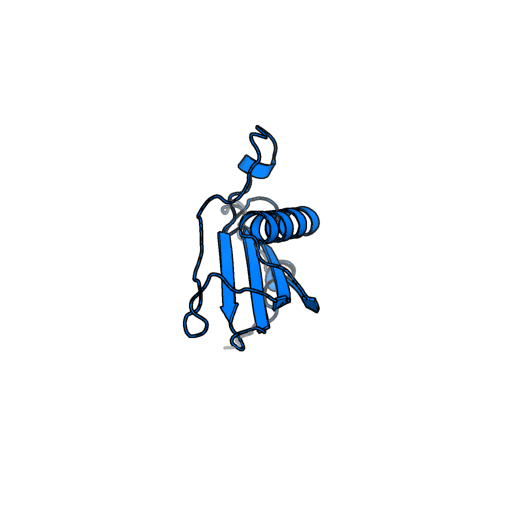06 ARG A N 1
ATOM 828 C CA . ARG A 1 106 ? -10.441 4.640 -1.111 1.00 93.44 106 ARG A CA 1
ATOM 829 C C . ARG A 1 106 ? -10.838 4.336 0.332 1.00 93.44 106 ARG A C 1
ATOM 831 O O . ARG A 1 106 ? -12.006 4.046 0.586 1.00 93.44 106 ARG A O 1
ATOM 838 N N . LEU A 1 107 ? -9.905 4.472 1.279 1.00 94.69 107 LEU A N 1
ATOM 839 C CA . LEU A 1 107 ? -10.166 4.230 2.704 1.00 94.69 107 LEU A CA 1
ATOM 840 C C . LEU A 1 107 ? -11.300 5.125 3.222 1.00 94.69 107 LEU A C 1
ATOM 842 O O . LEU A 1 107 ? -12.206 4.644 3.905 1.00 94.69 107 LEU A O 1
ATOM 846 N N . LYS A 1 108 ? -11.310 6.404 2.822 1.00 93.38 108 LYS A N 1
ATOM 847 C CA . LYS A 1 108 ? -12.392 7.337 3.153 1.00 93.38 108 LYS A CA 1
ATOM 848 C C . LYS A 1 108 ? -13.740 6.904 2.571 1.00 93.38 108 LYS A C 1
ATOM 850 O O . LYS A 1 108 ? -14.725 6.915 3.306 1.00 93.38 108 LYS A O 1
ATOM 855 N N . THR A 1 109 ? -13.810 6.520 1.293 1.00 91.94 109 THR A N 1
ATOM 856 C CA . THR A 1 109 ? -15.066 6.056 0.669 1.00 91.94 109 THR A CA 1
ATOM 857 C C . THR A 1 109 ? -15.594 4.786 1.333 1.00 91.94 109 THR A C 1
ATOM 859 O O . THR A 1 109 ? -16.796 4.647 1.536 1.00 91.94 109 THR A O 1
ATOM 862 N N . MET A 1 110 ? -14.698 3.886 1.739 1.00 92.38 110 MET A N 1
ATOM 863 C CA . MET A 1 110 ? -15.042 2.679 2.494 1.00 92.38 110 MET A CA 1
ATOM 864 C C . MET A 1 110 ? -15.464 2.962 3.946 1.00 92.38 110 MET A C 1
ATOM 866 O O . MET A 1 110 ? -15.846 2.042 4.669 1.00 92.38 110 MET A O 1
ATOM 870 N N . GLY A 1 111 ? -15.372 4.217 4.396 1.00 93.38 111 GLY A N 1
ATOM 871 C CA . GLY A 1 111 ? -15.677 4.622 5.763 1.00 93.38 111 GLY A CA 1
ATOM 872 C C . GLY A 1 111 ? -14.647 4.155 6.791 1.00 93.38 111 GLY A C 1
ATOM 873 O O . GLY A 1 111 ? -14.960 4.150 7.979 1.00 93.38 111 GLY A O 1
ATOM 874 N N . ILE A 1 112 ? -13.445 3.745 6.372 1.00 95.25 112 ILE A N 1
ATOM 875 C CA . ILE A 1 112 ? -12.358 3.326 7.267 1.00 95.25 112 ILE A CA 1
ATOM 876 C C . ILE A 1 112 ? -11.775 4.567 7.942 1.00 95.25 112 ILE A C 1
ATOM 878 O O . ILE A 1 112 ? -11.271 5.475 7.278 1.00 95.25 112 ILE A O 1
ATOM 882 N N . ARG A 1 113 ? -11.834 4.605 9.275 1.00 96.44 113 ARG A N 1
ATOM 883 C CA . ARG A 1 113 ? -11.293 5.707 10.077 1.00 96.44 113 ARG A CA 1
ATOM 884 C C . ARG A 1 113 ? -9.957 5.325 10.690 1.00 96.44 113 ARG A C 1
ATOM 886 O O . ARG A 1 113 ? -9.904 4.458 11.556 1.00 96.44 113 ARG A O 1
ATOM 893 N N . ILE A 1 114 ? -8.897 5.995 10.242 1.00 97.62 114 ILE A N 1
ATOM 894 C CA . ILE A 1 114 ? -7.540 5.842 10.773 1.00 97.62 114 ILE A CA 1
ATOM 895 C C . ILE A 1 114 ? -7.426 6.632 12.078 1.00 97.62 114 ILE A C 1
ATOM 897 O O . ILE A 1 114 ? -7.654 7.840 12.101 1.00 97.62 114 ILE A O 1
ATOM 901 N N . VAL A 1 115 ? -7.042 5.946 13.151 1.00 97.62 115 VAL A N 1
ATOM 902 C CA . VAL A 1 115 ? -6.782 6.530 14.475 1.00 97.62 115 VAL A CA 1
ATOM 903 C C . VAL A 1 115 ? -5.315 6.917 14.610 1.00 97.62 115 VAL A C 1
ATOM 905 O O . VAL A 1 115 ? -4.981 7.938 15.211 1.00 97.62 115 VAL A O 1
ATOM 908 N N . LYS A 1 116 ? -4.423 6.091 14.058 1.00 98.06 116 LYS A N 1
ATOM 909 C CA . LYS A 1 116 ? -2.977 6.275 14.162 1.00 98.06 116 LYS A CA 1
ATOM 910 C C . LYS A 1 116 ? -2.273 5.671 12.955 1.00 98.06 116 LYS A C 1
ATOM 912 O O . LYS A 1 116 ? -2.590 4.555 12.567 1.00 98.06 116 LYS A O 1
ATOM 917 N N . THR A 1 117 ? -1.276 6.371 12.428 1.00 98.19 117 THR A N 1
ATOM 918 C CA . THR A 1 117 ? -0.328 5.824 11.448 1.0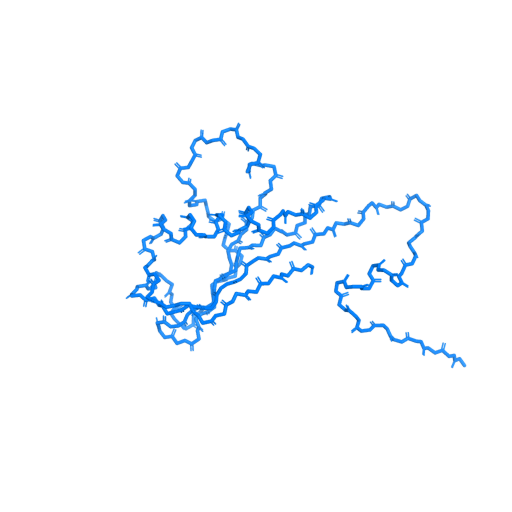0 98.19 117 THR A CA 1
ATOM 919 C C . THR A 1 117 ? 0.956 5.426 12.163 1.00 98.19 117 THR A C 1
ATOM 921 O O . THR A 1 117 ? 1.474 6.195 12.976 1.00 98.19 117 THR A O 1
ATOM 924 N N . TYR A 1 118 ? 1.440 4.217 11.894 1.00 98.19 118 TYR A N 1
ATOM 925 C CA . TYR A 1 118 ? 2.699 3.698 12.428 1.00 98.19 118 TYR A CA 1
ATOM 926 C C . TYR A 1 118 ? 3.833 3.864 11.424 1.00 98.19 118 TYR A C 1
ATOM 928 O O . TYR A 1 118 ? 4.899 4.348 11.797 1.00 98.19 118 TYR A O 1
ATOM 936 N N . GLU A 1 119 ? 3.581 3.499 10.168 1.00 97.69 119 GLU A N 1
ATOM 937 C CA . GLU A 1 119 ? 4.588 3.469 9.112 1.00 97.69 119 GLU A CA 1
ATOM 938 C C . GLU A 1 119 ? 3.964 3.775 7.744 1.00 97.69 119 GLU A C 1
ATOM 940 O O . GLU A 1 119 ? 2.774 3.534 7.517 1.00 97.69 119 GLU A O 1
ATOM 945 N N . GLU A 1 120 ? 4.783 4.323 6.848 1.00 97.81 120 GLU A N 1
ATOM 946 C CA . GLU A 1 120 ? 4.491 4.516 5.429 1.00 97.81 120 GLU A CA 1
ATOM 947 C C . GLU A 1 120 ? 5.567 3.787 4.613 1.00 97.81 120 GLU A C 1
ATOM 949 O O . GLU A 1 120 ? 6.750 3.860 4.949 1.00 97.81 120 GLU A O 1
ATOM 954 N N . GLU A 1 121 ? 5.163 3.116 3.536 1.00 95.81 121 GLU A N 1
ATOM 955 C CA . GLU A 1 121 ? 6.045 2.339 2.664 1.00 95.81 121 GLU A CA 1
ATOM 956 C C . GLU A 1 121 ? 5.924 2.807 1.206 1.00 95.81 121 GLU A C 1
ATOM 958 O O . GLU A 1 121 ? 4.825 3.060 0.702 1.00 95.81 121 GLU A O 1
ATOM 963 N N . TRP A 1 122 ? 7.067 2.926 0.520 1.00 94.12 122 TRP A N 1
ATOM 964 C CA . TRP A 1 122 ? 7.168 3.342 -0.882 1.00 94.12 122 TRP A CA 1
ATOM 965 C C . TRP A 1 122 ? 7.911 2.278 -1.690 1.00 94.12 122 TRP A C 1
ATOM 967 O O . TRP A 1 122 ? 9.131 2.135 -1.560 1.00 94.12 122 TRP A O 1
ATOM 977 N N . SER A 1 123 ? 7.184 1.575 -2.555 1.00 89.94 123 SER A N 1
ATOM 978 C CA . SER A 1 123 ? 7.687 0.403 -3.278 1.00 89.94 123 SER A CA 1
ATOM 979 C C . SER A 1 123 ? 7.821 0.683 -4.776 1.00 89.94 123 SER A C 1
ATOM 981 O O . SER A 1 123 ? 6.884 1.173 -5.411 1.00 89.94 123 SER A O 1
ATOM 983 N N . TYR A 1 124 ? 8.996 0.357 -5.324 1.00 83.12 124 TYR A N 1
ATOM 984 C CA . TYR A 1 124 ? 9.355 0.416 -6.750 1.00 83.12 124 TYR A CA 1
ATOM 985 C C . TYR A 1 124 ? 9.543 -0.984 -7.342 1.00 83.12 124 TYR A C 1
ATOM 987 O O . TYR A 1 124 ? 9.751 -1.931 -6.549 1.00 83.12 124 TYR A O 1
#

InterPro domains:
  IPR010108 Lycopene cyclase, beta/epsilon [PTHR39757] (1-124)

Foldseek 3Di:
DDDDDDPPPPCCVVVDDDDDPDDQDWDKKKKKWWFFWPDDPDDLVDKDDFAQDDLQPDPDPDCVVVFRWTWIWHRPDRGIIMIMIMRGTDSDYDDNVVNVVRRVSSCVSVVIGTPDIDDMDIGD

Radius of gyration: 17.3 Å; chains: 1; bounding box: 50×34×44 Å

Secondary structure (DSSP, 8-state):
--------GGGGGGT--PPTTPPPPPEEEEEEEEEEES---S-TTS-EEEE----------SGGGGS--EEEEEESSSSEEEEEEEEEEESSPPPHHHHHHHHHHHHHHTT--EEEEEEEEEE-